Protein AF-Q2XXL5-F1 (afdb_monomer_lite)

pLDDT: mean 90.55, std 13.38, range [51.47, 98.69]

InterPro domains:
  IPR016090 Phospholipase A2-like, central domain [PF05826] (2-80)
  IPR033113 Phospholipase A2, histidine active site [PS00118] (14-21)
  IPR036444 Phospholipase A2 domain superfamily [G3DSA:1.20.90.10] (1-93)
  IPR036444 Phospholipase A2 domain superfamily [SSF48619] (2-85)

Sequence (93 aa):
DFSDLGAFQGPDSCCQQHDQCSVQITALQRKHGIFNLRPYTISHCDCDTRFRTCLMDLNDTIADFIGTTYFSVLQIPCFYLEESDEACLEWSW

Structure (mmCIF, N/CA/C/O backbone):
data_AF-Q2XXL5-F1
#
_entry.id   AF-Q2XXL5-F1
#
loop_
_atom_site.group_PDB
_atom_site.id
_atom_site.type_symbol
_atom_site.label_atom_id
_atom_site.label_alt_id
_atom_site.label_comp_id
_atom_site.label_asym_id
_atom_site.label_entity_id
_atom_site.label_seq_id
_atom_site.pdbx_PDB_ins_code
_atom_site.Cartn_x
_atom_site.Cartn_y
_atom_site.Cartn_z
_atom_site.occupancy
_atom_site.B_iso_or_equiv
_atom_site.auth_seq_id
_atom_site.auth_comp_id
_atom_site.auth_asym_id
_atom_site.auth_atom_id
_atom_site.pdbx_PDB_model_num
ATOM 1 N N . ASP A 1 1 ? -11.768 4.283 -13.593 1.00 51.47 1 ASP A N 1
ATOM 2 C CA . ASP A 1 1 ? -11.608 4.385 -15.048 1.00 51.47 1 ASP A CA 1
ATOM 3 C C . ASP A 1 1 ? -10.244 3.796 -15.372 1.00 51.47 1 ASP A C 1
ATOM 5 O O . ASP A 1 1 ? -9.259 4.311 -14.862 1.00 51.47 1 ASP A O 1
ATOM 9 N N . PHE A 1 2 ? -10.186 2.650 -16.056 1.00 56.75 2 PHE A N 1
ATOM 10 C CA . PHE A 1 2 ? -8.929 1.917 -16.324 1.00 56.75 2 PHE A CA 1
ATOM 11 C C . PHE A 1 2 ? -8.121 2.533 -17.483 1.00 56.75 2 PHE A C 1
ATOM 13 O O . PHE A 1 2 ? -7.141 1.954 -17.944 1.00 56.75 2 PHE A O 1
ATOM 20 N N . SER A 1 3 ? -8.565 3.677 -18.008 1.00 62.59 3 SER A N 1
ATOM 21 C CA . SER A 1 3 ? -8.053 4.278 -19.240 1.00 62.59 3 SER A CA 1
ATOM 22 C C . SER A 1 3 ? -6.919 5.281 -19.046 1.00 62.59 3 SER A C 1
ATOM 24 O O . SER A 1 3 ? -6.330 5.681 -20.046 1.00 62.59 3 SER A O 1
ATOM 26 N N . ASP A 1 4 ? -6.612 5.690 -17.813 1.00 73.12 4 ASP A N 1
ATOM 27 C CA . ASP A 1 4 ? -5.550 6.664 -17.528 1.00 73.12 4 ASP A CA 1
ATOM 28 C C . ASP A 1 4 ? -4.404 5.990 -16.766 1.00 73.12 4 ASP A C 1
ATOM 30 O O . ASP A 1 4 ? -4.234 6.170 -15.563 1.00 73.12 4 ASP A O 1
ATOM 34 N N . LEU A 1 5 ? -3.679 5.116 -17.471 1.00 78.06 5 LEU A N 1
ATOM 35 C CA . LEU A 1 5 ? -2.469 4.488 -16.946 1.00 78.06 5 LEU A CA 1
ATOM 36 C C . LEU A 1 5 ? -1.274 5.430 -17.125 1.00 78.06 5 LEU A C 1
ATOM 38 O O . LEU A 1 5 ? -1.078 6.016 -18.194 1.00 78.06 5 LEU A O 1
ATOM 42 N N . GLY A 1 6 ? -0.445 5.527 -16.090 1.00 81.88 6 GLY A N 1
ATOM 43 C CA . GLY A 1 6 ? 0.782 6.311 -16.089 1.00 81.88 6 GLY A CA 1
ATOM 44 C C . GLY A 1 6 ? 1.875 5.762 -17.016 1.00 81.88 6 GLY A C 1
ATOM 45 O O . GLY A 1 6 ? 1.702 4.798 -17.763 1.00 81.88 6 GLY A O 1
ATOM 46 N N . ALA A 1 7 ? 3.063 6.372 -16.941 1.00 88.00 7 ALA A N 1
ATOM 47 C CA . ALA A 1 7 ? 4.211 6.010 -17.782 1.00 88.00 7 ALA A CA 1
ATOM 48 C C . ALA A 1 7 ? 4.630 4.530 -17.657 1.00 88.00 7 ALA A C 1
ATOM 50 O O . ALA A 1 7 ? 5.166 3.960 -18.605 1.00 88.00 7 ALA A O 1
ATOM 51 N N . PHE A 1 8 ? 4.356 3.906 -16.508 1.00 93.00 8 PHE A N 1
ATOM 52 C CA . PHE A 1 8 ? 4.624 2.495 -16.236 1.00 93.00 8 PHE A CA 1
ATOM 53 C C . PHE A 1 8 ? 3.309 1.713 -16.190 1.00 93.00 8 PHE A C 1
ATOM 55 O O . PHE A 1 8 ? 2.853 1.311 -15.126 1.00 93.00 8 PHE A O 1
ATOM 62 N N . GLN A 1 9 ? 2.691 1.516 -17.357 1.00 93.50 9 GLN A N 1
ATOM 63 C CA . GLN A 1 9 ? 1.327 0.981 -17.478 1.00 93.50 9 GLN A CA 1
ATOM 64 C C . GLN A 1 9 ? 1.110 -0.361 -16.762 1.00 93.50 9 GLN A C 1
ATOM 66 O O . GLN A 1 9 ? 0.066 -0.563 -16.149 1.00 93.50 9 GLN A O 1
ATOM 71 N N . GLY A 1 10 ? 2.084 -1.276 -16.829 1.00 95.25 10 GLY A N 1
ATOM 72 C CA . GLY A 1 10 ? 2.011 -2.574 -16.151 1.00 95.25 10 GLY A CA 1
ATOM 73 C C . GLY A 1 10 ? 1.935 -2.421 -14.629 1.00 95.25 10 GLY A C 1
ATOM 74 O O . GLY A 1 10 ? 0.912 -2.779 -14.043 1.00 95.25 10 GLY A O 1
ATOM 75 N N . PRO A 1 11 ? 2.971 -1.849 -13.987 1.00 96.75 11 PRO A N 1
ATOM 76 C CA . PRO A 1 11 ? 2.951 -1.602 -12.548 1.00 96.75 11 PRO A CA 1
ATOM 77 C C . PRO A 1 11 ? 1.754 -0.761 -12.091 1.00 96.75 11 PRO A C 1
ATOM 79 O O . PRO A 1 11 ? 1.138 -1.074 -11.075 1.00 96.75 11 PRO A O 1
ATOM 82 N N . ASP A 1 12 ? 1.381 0.261 -12.862 1.00 95.94 12 ASP A N 1
ATOM 83 C CA . ASP A 1 12 ? 0.263 1.146 -12.534 1.00 95.94 12 ASP A CA 1
ATOM 84 C C . ASP A 1 12 ? -1.088 0.415 -12.573 1.00 95.94 12 ASP A C 1
ATOM 86 O O . ASP A 1 12 ? -1.925 0.602 -11.693 1.00 95.94 12 ASP A O 1
ATOM 90 N N . SER A 1 13 ? -1.270 -0.515 -13.516 1.00 96.25 13 SER A N 1
ATOM 91 C CA . SER A 1 13 ? -2.436 -1.404 -13.542 1.00 96.25 13 SER A CA 1
ATOM 92 C C . SER A 1 13 ? -2.514 -2.284 -12.288 1.00 96.25 13 SER A C 1
ATOM 94 O O . SER A 1 13 ? -3.596 -2.438 -11.716 1.00 96.25 13 SER A O 1
ATOM 96 N N . CYS A 1 14 ? -1.383 -2.821 -11.807 1.00 97.69 14 CYS A N 1
ATOM 97 C CA . CYS A 1 14 ? -1.350 -3.581 -10.552 1.00 97.69 14 CYS A CA 1
ATOM 98 C C . CYS A 1 14 ? -1.720 -2.705 -9.343 1.00 97.69 14 CYS A C 1
ATOM 100 O O . CYS A 1 14 ? -2.513 -3.136 -8.504 1.00 97.69 14 CYS A O 1
ATOM 102 N N . CYS A 1 15 ? -1.193 -1.478 -9.266 1.00 96.94 15 CYS A N 1
ATOM 103 C CA . CYS A 1 15 ? -1.520 -0.523 -8.202 1.00 96.94 15 CYS A CA 1
ATOM 104 C C . CYS A 1 15 ? -3.003 -0.133 -8.229 1.00 96.94 15 CYS A C 1
ATOM 106 O O . CYS A 1 15 ? -3.680 -0.198 -7.209 1.00 96.94 15 CYS A O 1
ATOM 108 N N . GLN A 1 16 ? -3.546 0.187 -9.404 1.00 95.69 16 GLN A N 1
ATOM 109 C CA . GLN A 1 16 ? -4.946 0.575 -9.546 1.00 95.69 16 GLN A CA 1
ATOM 110 C C . GLN A 1 16 ? -5.904 -0.561 -9.152 1.00 95.69 16 GLN A C 1
ATOM 112 O O . GLN A 1 16 ? -6.947 -0.308 -8.546 1.00 95.69 16 GLN A O 1
ATOM 117 N N . GLN A 1 17 ? -5.563 -1.814 -9.473 1.00 96.50 17 GLN A N 1
ATOM 118 C CA . GLN A 1 17 ? -6.324 -2.981 -9.018 1.00 96.50 17 GLN A CA 1
ATOM 119 C C . GLN A 1 17 ? -6.250 -3.160 -7.494 1.00 96.50 17 GLN A C 1
ATOM 121 O O . GLN A 1 17 ? -7.256 -3.516 -6.877 1.00 96.50 17 GLN A O 1
ATOM 126 N N . HIS A 1 18 ? -5.089 -2.904 -6.882 1.00 97.94 18 HIS A N 1
ATOM 127 C CA . HIS A 1 18 ? -4.906 -2.962 -5.428 1.00 97.94 18 HIS A CA 1
ATOM 128 C C . HIS A 1 18 ? -5.698 -1.868 -4.699 1.00 97.94 18 HIS A C 1
ATOM 130 O O . HIS A 1 18 ? -6.412 -2.175 -3.746 1.00 97.94 18 HIS A O 1
ATOM 136 N N . ASP A 1 19 ? -5.683 -0.634 -5.206 1.00 96.19 19 ASP A N 1
ATOM 137 C CA . ASP A 1 19 ? -6.409 0.510 -4.631 1.00 96.19 19 ASP A CA 1
ATOM 138 C C . ASP A 1 19 ? -7.939 0.340 -4.662 1.00 96.19 19 ASP A C 1
ATOM 140 O O . ASP A 1 19 ? -8.668 0.947 -3.871 1.00 96.19 19 ASP A O 1
ATOM 144 N N . GLN A 1 20 ? -8.448 -0.500 -5.568 1.00 95.00 20 GLN A N 1
ATOM 145 C CA . GLN A 1 20 ? -9.868 -0.855 -5.663 1.00 95.00 20 GLN A CA 1
ATOM 146 C C . GLN A 1 20 ? -10.280 -1.978 -4.697 1.00 95.00 20 GLN A C 1
ATOM 148 O O . GLN A 1 20 ? -11.408 -2.475 -4.783 1.00 95.00 20 GLN A O 1
ATOM 153 N N . CYS A 1 21 ? -9.406 -2.388 -3.772 1.00 97.12 21 CYS A N 1
ATOM 154 C CA . CYS A 1 21 ? -9.731 -3.398 -2.773 1.00 97.12 21 CYS A CA 1
ATOM 155 C C . CYS A 1 21 ? -11.009 -3.013 -2.003 1.00 97.12 21 CYS A C 1
ATOM 157 O O . CYS A 1 21 ? -11.089 -1.980 -1.335 1.00 97.12 21 CYS A O 1
ATOM 159 N N . SER A 1 22 ? -12.031 -3.872 -2.074 1.00 95.44 22 SER A N 1
ATOM 160 C CA . SER A 1 22 ? -13.334 -3.626 -1.436 1.00 95.44 22 SER A CA 1
ATOM 161 C C . SER A 1 22 ? -13.236 -3.544 0.093 1.00 95.44 22 SER A C 1
ATOM 163 O O . SER A 1 22 ? -14.030 -2.864 0.754 1.00 95.44 22 SER A O 1
ATOM 165 N N . VAL A 1 23 ? -12.243 -4.232 0.657 1.00 95.88 23 VAL A N 1
ATOM 166 C CA . VAL A 1 23 ? -12.006 -4.359 2.091 1.00 95.88 23 VAL A CA 1
ATOM 167 C C . VAL A 1 23 ? -10.649 -3.745 2.423 1.00 95.88 23 VAL A C 1
ATOM 169 O O . VAL A 1 23 ? -9.613 -4.399 2.401 1.00 95.88 23 VAL A O 1
ATOM 172 N N . GLN A 1 24 ? -10.682 -2.455 2.745 1.00 97.50 24 GLN A N 1
ATOM 173 C CA . GLN A 1 24 ? -9.530 -1.681 3.196 1.00 97.50 24 GLN A CA 1
ATOM 174 C C . GLN A 1 24 ? -9.916 -0.710 4.315 1.00 97.50 24 GLN A C 1
ATOM 176 O O . GLN A 1 24 ? -11.099 -0.380 4.491 1.00 97.50 24 GLN A O 1
ATOM 181 N N . ILE A 1 25 ? -8.910 -0.247 5.055 1.00 98.00 25 ILE A N 1
ATOM 182 C CA . ILE A 1 25 ? -9.028 0.743 6.128 1.00 98.00 25 ILE A CA 1
ATOM 183 C C . ILE A 1 25 ? -8.001 1.840 5.863 1.00 98.00 25 ILE A C 1
ATOM 185 O O . ILE A 1 25 ? -6.793 1.608 5.958 1.00 98.00 25 ILE A O 1
ATOM 189 N N . THR A 1 26 ? -8.468 3.037 5.519 1.00 97.94 26 THR A N 1
ATOM 190 C CA . THR A 1 26 ? -7.581 4.160 5.194 1.00 97.94 26 THR A CA 1
ATOM 191 C C . THR A 1 26 ? -6.855 4.685 6.435 1.00 97.94 26 THR A C 1
ATOM 193 O O . THR A 1 26 ? -7.141 4.289 7.570 1.00 97.94 26 THR A O 1
ATOM 196 N N . ALA A 1 27 ? -5.873 5.562 6.221 1.00 97.94 27 ALA A N 1
ATOM 197 C CA . ALA A 1 27 ? -5.107 6.174 7.300 1.00 97.94 27 ALA A CA 1
ATOM 198 C C . ALA A 1 27 ? -6.024 6.839 8.341 1.00 97.94 27 ALA A C 1
ATOM 200 O O . ALA A 1 27 ? -6.929 7.598 7.992 1.00 97.94 27 ALA A O 1
ATOM 201 N N . LEU A 1 28 ? -5.767 6.570 9.624 1.00 97.62 28 LEU A N 1
ATOM 202 C CA . LEU A 1 28 ? -6.508 7.118 10.767 1.00 97.62 28 LEU A CA 1
ATOM 203 C C . LEU A 1 28 ? -8.014 6.793 10.763 1.00 97.62 28 LEU A C 1
ATOM 205 O O . LEU A 1 28 ? -8.796 7.449 11.454 1.00 97.62 28 LEU A O 1
ATOM 209 N N . GLN A 1 29 ? -8.436 5.769 10.018 1.00 97.94 29 GLN A N 1
ATOM 210 C CA . GLN A 1 29 ? -9.827 5.332 9.951 1.00 97.94 29 GLN A CA 1
ATOM 211 C C . GLN A 1 29 ? -10.099 4.169 10.915 1.00 97.94 29 GLN A C 1
ATOM 213 O O . GLN A 1 29 ? -9.253 3.300 11.142 1.00 97.94 29 GLN A O 1
ATOM 218 N N . ARG A 1 30 ? -11.321 4.126 11.464 1.00 96.62 30 ARG A N 1
ATOM 219 C CA . ARG A 1 30 ? -11.868 2.960 12.171 1.00 96.62 30 ARG A CA 1
ATOM 220 C C . ARG A 1 30 ? -12.904 2.255 11.298 1.00 96.62 30 ARG A C 1
ATOM 222 O O . ARG A 1 30 ? -13.878 2.881 10.887 1.00 96.62 30 ARG A O 1
ATOM 229 N N . LYS A 1 31 ? -12.710 0.962 11.037 1.00 94.94 31 LYS A N 1
ATOM 230 C CA . LYS A 1 31 ? -13.621 0.114 10.252 1.00 94.94 31 LYS A CA 1
ATOM 231 C C . LYS A 1 31 ? -13.441 -1.344 10.680 1.00 94.94 31 LYS A C 1
ATOM 233 O O . LYS A 1 31 ? -12.358 -1.710 11.118 1.00 94.94 31 LYS A O 1
ATOM 238 N N . HIS A 1 32 ? -14.484 -2.168 10.579 1.00 91.94 32 HIS A N 1
ATOM 239 C CA . HIS A 1 32 ? -14.414 -3.603 10.911 1.00 91.94 32 HIS A CA 1
ATOM 240 C C . HIS A 1 32 ? -13.870 -3.904 12.327 1.00 91.94 32 HIS A C 1
ATOM 242 O O . HIS A 1 32 ? -13.122 -4.850 12.524 1.00 91.94 32 HIS A O 1
ATOM 248 N N . GLY A 1 33 ? -14.161 -3.043 13.311 1.00 91.06 33 GLY A N 1
ATOM 249 C CA . GLY A 1 33 ? -13.613 -3.168 14.672 1.00 91.06 33 GLY A CA 1
ATOM 250 C C . GLY A 1 33 ? -12.136 -2.766 14.827 1.00 91.06 33 GLY A C 1
ATOM 251 O O . GLY A 1 33 ? -11.665 -2.598 15.950 1.00 91.06 33 GLY A O 1
ATOM 252 N N . ILE A 1 34 ? -11.420 -2.503 13.732 1.00 92.75 34 ILE A N 1
ATOM 253 C CA . ILE A 1 34 ? -9.992 -2.165 13.709 1.00 92.75 34 ILE A CA 1
ATOM 254 C C . ILE A 1 34 ? -9.813 -0.648 13.575 1.00 92.75 34 ILE A C 1
ATOM 256 O O . ILE A 1 34 ? -10.546 0.022 12.845 1.00 92.75 34 ILE A O 1
ATOM 260 N N . PHE A 1 35 ? -8.820 -0.090 14.273 1.00 96.19 35 PHE A N 1
ATOM 261 C CA . PHE A 1 35 ? -8.385 1.296 14.087 1.00 96.19 35 PHE A CA 1
ATOM 262 C C . PHE A 1 35 ? -7.006 1.350 13.454 1.00 96.19 35 PHE A C 1
ATOM 264 O O . PHE A 1 35 ? -6.014 0.956 14.071 1.00 96.19 35 PHE A O 1
ATOM 271 N N . ASN A 1 36 ? -6.944 1.862 12.228 1.00 97.56 36 ASN A N 1
ATOM 272 C CA . ASN A 1 36 ? -5.692 2.005 11.514 1.00 97.56 36 ASN A CA 1
ATOM 273 C C . ASN A 1 36 ? -4.967 3.292 11.943 1.00 97.56 36 ASN A C 1
ATOM 275 O O . ASN A 1 36 ? -5.133 4.349 11.346 1.00 97.56 36 ASN A O 1
ATOM 279 N N . LEU A 1 37 ? -4.129 3.196 12.977 1.00 97.19 37 LEU A N 1
ATOM 280 C CA . LEU A 1 37 ? -3.274 4.300 13.440 1.00 97.19 37 LEU A CA 1
ATOM 281 C C . LEU A 1 37 ? -2.131 4.665 12.471 1.00 97.19 37 LEU A C 1
ATOM 283 O O . LEU A 1 37 ? -1.380 5.600 12.747 1.00 97.19 37 LEU A O 1
ATOM 287 N N . ARG A 1 38 ? -1.948 3.925 11.370 1.00 96.12 38 ARG A N 1
ATOM 288 C CA . ARG A 1 38 ? -0.859 4.171 10.417 1.00 96.12 38 ARG A CA 1
ATOM 289 C C . ARG A 1 38 ? -1.209 5.333 9.486 1.00 96.12 38 ARG A C 1
ATOM 291 O O . ARG A 1 38 ? -2.382 5.527 9.167 1.00 96.12 38 ARG A O 1
ATOM 298 N N . PRO A 1 39 ? -0.203 6.072 8.987 1.00 96.75 39 PRO A N 1
ATOM 299 C CA . PRO A 1 39 ? -0.401 7.149 8.019 1.00 96.75 39 PRO A CA 1
ATOM 300 C C . PRO A 1 39 ? -0.569 6.627 6.577 1.00 96.75 39 PRO A C 1
ATOM 302 O O . PRO A 1 39 ? -0.225 7.318 5.626 1.00 96.75 39 PRO A O 1
ATOM 305 N N . TYR A 1 40 ? -1.050 5.396 6.405 1.00 96.25 40 TYR A N 1
ATOM 306 C CA . TYR A 1 40 ? -1.264 4.744 5.113 1.00 96.25 40 TYR A CA 1
ATOM 307 C C . TYR A 1 40 ? -2.408 3.732 5.218 1.00 96.25 40 TYR A C 1
ATOM 309 O O . TYR A 1 40 ? -2.751 3.290 6.317 1.00 96.25 40 TYR A O 1
ATOM 317 N N . THR A 1 41 ? -3.008 3.382 4.082 1.00 97.56 41 THR A N 1
ATOM 318 C CA . THR A 1 41 ? -4.085 2.387 3.988 1.00 97.56 41 THR A CA 1
ATOM 319 C C . THR A 1 41 ? -3.555 0.980 4.266 1.00 97.56 41 THR A C 1
ATOM 321 O O . THR A 1 41 ? -2.448 0.643 3.857 1.00 97.56 41 THR A O 1
ATOM 324 N N . ILE A 1 42 ? -4.351 0.166 4.960 1.00 97.94 42 ILE A N 1
ATOM 325 C CA . ILE A 1 42 ? -4.151 -1.285 5.060 1.00 97.94 42 ILE A CA 1
ATOM 326 C C . ILE A 1 42 ? -5.309 -1.992 4.353 1.00 97.94 42 ILE A C 1
ATOM 328 O O . ILE A 1 42 ? -6.456 -1.545 4.456 1.00 97.94 42 ILE A O 1
ATOM 332 N N . SER A 1 43 ? -5.014 -3.088 3.662 1.00 98.38 43 SER A N 1
ATOM 333 C CA . SER A 1 43 ? -5.962 -3.811 2.807 1.00 98.38 43 SER A CA 1
ATOM 334 C C . SER A 1 43 ? -6.1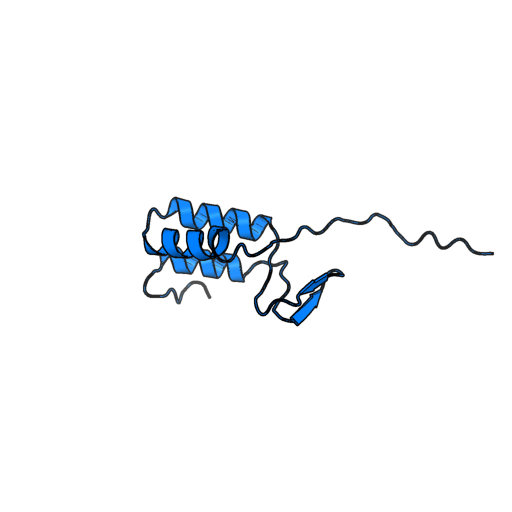41 -5.261 3.260 1.00 98.38 43 SER A C 1
ATOM 336 O O . SER A 1 43 ? -5.392 -5.769 4.101 1.00 98.38 43 SER A O 1
ATOM 338 N N . HIS A 1 44 ? -7.158 -5.937 2.727 1.00 97.88 44 HIS A N 1
ATOM 339 C CA . HIS A 1 44 ? -7.345 -7.366 2.954 1.00 97.88 44 HIS A CA 1
ATOM 340 C C . HIS A 1 44 ? -6.163 -8.171 2.395 1.00 97.88 44 HIS A C 1
ATOM 342 O O . HIS A 1 44 ? -5.657 -7.865 1.314 1.00 97.88 44 HIS A O 1
ATOM 348 N N . CYS A 1 45 ? -5.749 -9.234 3.084 1.00 98.25 45 CYS A N 1
ATOM 349 C CA . CYS A 1 45 ? -4.580 -10.023 2.677 1.00 98.25 45 CYS A CA 1
ATOM 350 C C . CYS A 1 45 ? -4.710 -10.678 1.291 1.00 98.25 45 CYS A C 1
ATOM 352 O O . CYS A 1 45 ? -3.704 -10.875 0.606 1.00 98.25 45 CYS A O 1
ATOM 354 N N . ASP A 1 46 ? -5.931 -10.950 0.828 1.00 98.06 46 ASP A N 1
ATOM 355 C CA . ASP A 1 46 ? -6.157 -11.428 -0.543 1.00 98.06 46 ASP A CA 1
ATOM 356 C C . ASP A 1 46 ? -5.814 -10.367 -1.598 1.00 98.06 46 ASP A C 1
ATOM 358 O O . ASP A 1 46 ? -5.292 -10.705 -2.662 1.00 98.06 46 ASP A O 1
ATOM 362 N N . CYS A 1 47 ? -6.082 -9.086 -1.314 1.00 98.50 47 CYS A N 1
ATOM 363 C CA . CYS A 1 47 ? -5.718 -7.982 -2.203 1.00 98.50 47 CYS A CA 1
ATOM 364 C C . CYS A 1 47 ? -4.193 -7.856 -2.290 1.00 98.50 47 CYS A C 1
ATOM 366 O O . CYS A 1 47 ? -3.648 -7.788 -3.389 1.00 98.50 47 CYS A O 1
ATOM 368 N N . ASP A 1 48 ? -3.501 -7.923 -1.151 1.00 98.62 48 ASP A N 1
ATOM 369 C CA . ASP A 1 48 ? -2.037 -7.861 -1.091 1.00 98.62 48 ASP A CA 1
ATOM 370 C C . ASP A 1 48 ? -1.378 -9.071 -1.770 1.00 98.62 48 ASP A C 1
ATOM 372 O O . ASP A 1 48 ? -0.373 -8.928 -2.466 1.00 98.62 48 ASP A O 1
ATOM 376 N N . THR A 1 49 ? -1.970 -10.262 -1.643 1.00 98.56 49 THR A N 1
ATOM 377 C CA . THR A 1 49 ? -1.494 -11.472 -2.333 1.00 98.56 49 THR A CA 1
ATOM 378 C C . THR A 1 49 ? -1.608 -11.324 -3.848 1.00 98.56 49 THR A C 1
ATOM 380 O O . THR A 1 49 ? -0.634 -11.562 -4.562 1.00 98.56 49 THR A O 1
ATOM 383 N N . ARG A 1 50 ? -2.767 -10.873 -4.350 1.00 98.56 50 ARG A N 1
ATOM 384 C CA . ARG A 1 50 ? -2.967 -10.610 -5.785 1.00 98.56 50 ARG A CA 1
ATOM 385 C C . ARG A 1 50 ? -2.037 -9.518 -6.294 1.00 98.56 50 ARG A C 1
ATOM 387 O O . ARG A 1 50 ? -1.485 -9.662 -7.380 1.00 98.56 50 ARG A O 1
ATOM 394 N N . PHE A 1 51 ? -1.836 -8.464 -5.507 1.00 98.69 51 PHE A N 1
ATOM 395 C CA . PHE A 1 51 ? -0.924 -7.382 -5.850 1.00 98.69 51 PHE A CA 1
ATOM 396 C C . PHE A 1 51 ? 0.510 -7.894 -6.001 1.00 98.69 51 PHE A C 1
ATOM 398 O O . PHE A 1 51 ? 1.155 -7.628 -7.014 1.00 98.69 51 PHE A O 1
ATOM 405 N N . ARG A 1 52 ? 0.978 -8.718 -5.057 1.00 98.56 52 ARG A N 1
ATOM 406 C CA . ARG A 1 52 ? 2.298 -9.349 -5.134 1.00 98.56 52 ARG A CA 1
ATOM 407 C C . ARG A 1 52 ? 2.461 -10.198 -6.392 1.00 98.56 52 ARG A C 1
ATOM 409 O O . ARG A 1 52 ? 3.475 -10.065 -7.072 1.00 98.56 52 ARG A O 1
ATOM 416 N N . THR A 1 53 ? 1.480 -11.047 -6.699 1.00 98.56 53 THR A N 1
ATOM 417 C CA . THR A 1 53 ? 1.504 -11.886 -7.905 1.00 98.56 53 THR A CA 1
ATOM 418 C C . THR A 1 53 ? 1.517 -11.034 -9.172 1.00 98.56 53 THR A C 1
ATOM 420 O O . THR A 1 53 ? 2.373 -11.244 -10.021 1.00 98.56 53 THR A O 1
ATOM 423 N N . CYS A 1 54 ? 0.658 -10.013 -9.252 1.00 98.56 54 CYS A N 1
ATOM 424 C CA . CYS A 1 54 ? 0.607 -9.092 -10.388 1.00 98.56 54 CYS A CA 1
ATOM 425 C C . CYS A 1 54 ? 1.973 -8.449 -10.663 1.00 98.56 54 CYS A C 1
ATOM 427 O O . CYS A 1 54 ? 2.433 -8.454 -11.799 1.00 98.56 54 CYS A O 1
ATOM 429 N N . LEU A 1 55 ? 2.655 -7.953 -9.624 1.00 98.56 55 LEU A N 1
ATOM 430 C CA . LEU A 1 55 ? 3.983 -7.352 -9.773 1.00 98.56 55 LEU A CA 1
ATOM 431 C C . LEU A 1 55 ? 5.044 -8.367 -10.225 1.00 98.56 55 LEU A C 1
ATOM 433 O O . LEU A 1 55 ? 5.861 -8.043 -11.083 1.00 98.56 55 LEU A O 1
ATOM 437 N N . MET A 1 56 ? 5.025 -9.588 -9.679 1.00 97.88 56 MET A N 1
ATOM 438 C CA . MET A 1 56 ? 5.981 -10.645 -10.044 1.00 97.88 56 MET A CA 1
ATOM 439 C C . MET A 1 56 ? 5.823 -11.109 -11.498 1.00 97.88 56 MET A C 1
ATOM 441 O O . MET A 1 56 ? 6.819 -11.422 -12.148 1.00 97.88 56 MET A O 1
ATOM 445 N N . ASP A 1 57 ? 4.597 -11.118 -12.021 1.00 98.19 57 ASP A N 1
ATOM 446 C CA . ASP A 1 57 ? 4.305 -11.583 -13.380 1.00 98.19 57 ASP A CA 1
ATOM 447 C C . ASP A 1 57 ? 4.754 -10.590 -14.472 1.00 98.19 57 ASP A C 1
ATOM 449 O O . ASP A 1 57 ? 4.896 -10.974 -15.634 1.00 98.19 57 ASP A O 1
ATOM 453 N N . LEU A 1 58 ? 5.007 -9.321 -14.123 1.00 97.00 58 LEU A N 1
ATOM 454 C CA . LEU A 1 58 ? 5.402 -8.284 -15.086 1.00 97.00 58 LEU A CA 1
ATOM 455 C C . LEU A 1 58 ? 6.863 -8.381 -15.546 1.00 97.00 58 LEU A C 1
ATOM 457 O O . LEU A 1 58 ? 7.174 -7.880 -16.626 1.00 97.00 58 LEU A O 1
ATOM 461 N N . ASN A 1 59 ? 7.748 -9.002 -14.753 1.00 93.06 59 ASN A N 1
ATOM 462 C CA . ASN A 1 59 ? 9.195 -9.059 -15.014 1.00 93.06 59 ASN A CA 1
ATOM 463 C C . ASN A 1 59 ? 9.781 -7.671 -15.384 1.00 93.06 59 ASN A C 1
ATOM 465 O O . ASN A 1 59 ? 10.468 -7.511 -16.396 1.00 93.06 59 ASN A O 1
ATOM 469 N N . ASP A 1 60 ? 9.448 -6.661 -14.572 1.00 95.56 60 ASP A N 1
ATOM 470 C CA . ASP A 1 60 ? 9.726 -5.237 -14.787 1.00 95.56 60 ASP A CA 1
ATOM 471 C C . ASP A 1 60 ? 10.431 -4.625 -13.563 1.00 95.56 60 ASP A C 1
ATOM 473 O O . ASP A 1 60 ? 10.068 -4.890 -12.417 1.00 95.56 60 ASP A O 1
ATOM 477 N N . THR A 1 61 ? 11.429 -3.767 -13.789 1.00 97.44 61 THR A N 1
ATOM 478 C CA . THR A 1 61 ? 12.259 -3.216 -12.702 1.00 97.44 61 THR A CA 1
ATOM 479 C C . THR A 1 61 ? 11.500 -2.261 -11.781 1.00 97.44 61 THR A C 1
ATOM 481 O O . THR A 1 61 ? 11.833 -2.152 -10.598 1.00 97.44 61 THR A O 1
ATOM 484 N N . ILE A 1 62 ? 10.481 -1.566 -12.293 1.00 97.81 62 ILE A N 1
ATOM 485 C CA . ILE A 1 62 ? 9.623 -0.700 -11.482 1.00 97.81 62 ILE A CA 1
ATOM 486 C C . ILE A 1 62 ? 8.668 -1.558 -10.652 1.00 97.81 62 ILE A C 1
ATOM 488 O O . ILE A 1 62 ? 8.487 -1.271 -9.466 1.00 97.81 62 ILE A O 1
ATOM 492 N N . ALA A 1 63 ? 8.130 -2.643 -11.218 1.00 97.94 63 ALA A N 1
ATOM 493 C CA . ALA A 1 63 ? 7.350 -3.617 -10.457 1.00 97.94 63 ALA A CA 1
ATOM 494 C C . ALA A 1 63 ? 8.164 -4.229 -9.301 1.00 97.94 63 ALA A C 1
ATOM 496 O O . ALA A 1 63 ? 7.679 -4.269 -8.166 1.00 97.94 63 ALA A O 1
ATOM 497 N N . ASP A 1 64 ? 9.422 -4.609 -9.551 1.00 98.38 64 ASP A N 1
ATOM 498 C CA . ASP A 1 64 ? 10.335 -5.136 -8.527 1.00 98.38 64 ASP A CA 1
ATOM 499 C C . ASP A 1 64 ? 10.608 -4.118 -7.412 1.00 98.38 64 ASP A C 1
ATOM 501 O O . ASP A 1 64 ? 10.611 -4.464 -6.222 1.00 98.38 64 ASP A O 1
ATOM 505 N N . PHE A 1 65 ? 10.818 -2.849 -7.776 1.00 98.38 65 PHE A N 1
ATOM 506 C CA . PHE A 1 65 ? 11.018 -1.766 -6.815 1.00 98.38 65 PHE A CA 1
ATOM 507 C C . PHE A 1 65 ? 9.778 -1.547 -5.939 1.00 98.38 65 PHE A C 1
ATOM 509 O O . PHE A 1 65 ? 9.904 -1.451 -4.713 1.00 98.38 65 PHE A O 1
ATOM 516 N N . ILE A 1 66 ? 8.585 -1.505 -6.543 1.00 98.31 66 ILE A N 1
ATOM 517 C CA . ILE A 1 66 ? 7.312 -1.355 -5.824 1.00 98.31 66 ILE A CA 1
ATOM 518 C C . ILE A 1 66 ? 7.106 -2.539 -4.879 1.00 98.31 66 ILE A C 1
ATOM 520 O O . ILE A 1 66 ? 6.874 -2.335 -3.686 1.00 98.31 66 ILE A O 1
ATOM 524 N N . GLY A 1 67 ? 7.2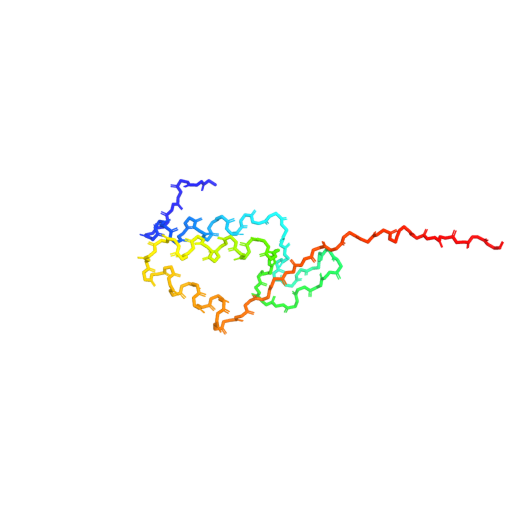62 -3.767 -5.379 1.00 98.25 67 GLY A N 1
ATOM 525 C CA . GLY A 1 67 ? 7.088 -4.982 -4.590 1.00 98.25 67 GLY A CA 1
ATOM 526 C C . GLY A 1 67 ? 8.063 -5.047 -3.415 1.00 98.25 67 GLY A C 1
ATOM 527 O O . GLY A 1 67 ? 7.659 -5.291 -2.278 1.00 98.25 67 GLY A O 1
ATOM 528 N N . THR A 1 68 ? 9.342 -4.747 -3.649 1.00 98.56 68 THR A N 1
ATOM 529 C CA . THR A 1 68 ? 10.355 -4.699 -2.584 1.00 98.56 68 THR A CA 1
ATOM 530 C C . THR A 1 68 ? 10.022 -3.632 -1.544 1.00 98.56 68 THR A C 1
ATOM 532 O O . THR A 1 68 ? 10.099 -3.891 -0.340 1.00 98.56 68 THR A O 1
ATOM 535 N N . THR A 1 69 ? 9.617 -2.441 -1.986 1.00 98.44 69 THR A N 1
ATOM 536 C CA . THR A 1 69 ? 9.276 -1.338 -1.082 1.00 98.44 69 THR A CA 1
ATOM 537 C C . THR A 1 69 ? 8.071 -1.695 -0.212 1.00 98.44 69 THR A C 1
ATOM 539 O O . THR A 1 69 ? 8.142 -1.564 1.009 1.00 98.44 69 THR A O 1
ATOM 542 N N . TYR A 1 70 ? 6.996 -2.205 -0.813 1.00 98.50 70 TYR A N 1
ATOM 543 C CA . TYR A 1 70 ? 5.753 -2.533 -0.116 1.00 98.50 70 TYR A CA 1
ATOM 544 C C . TYR A 1 70 ? 5.924 -3.722 0.848 1.00 98.50 70 TYR A C 1
ATOM 546 O O . TYR A 1 70 ? 5.624 -3.609 2.040 1.00 98.50 70 TYR A O 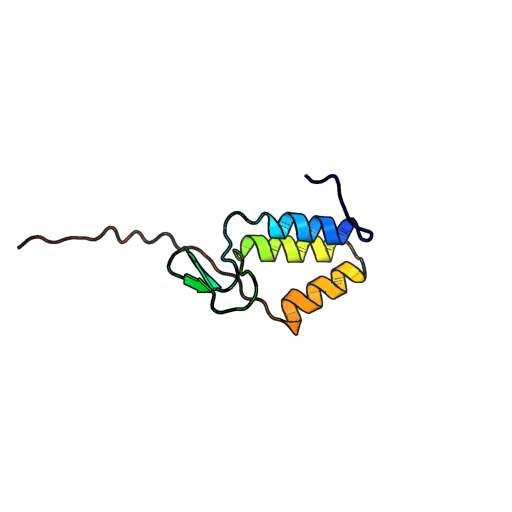1
ATOM 554 N N . PHE A 1 71 ? 6.448 -4.851 0.355 1.00 98.31 71 PHE A N 1
ATOM 555 C CA . PHE A 1 71 ? 6.449 -6.122 1.090 1.00 98.31 71 PHE A CA 1
ATOM 556 C C . PHE A 1 71 ? 7.692 -6.347 1.960 1.00 98.31 71 PHE A C 1
ATOM 558 O O . PHE A 1 71 ? 7.599 -7.057 2.961 1.00 98.31 71 PHE A O 1
ATOM 565 N N . SER A 1 72 ? 8.844 -5.760 1.614 1.00 97.62 72 SER A N 1
ATOM 566 C CA . SER A 1 72 ? 10.114 -6.030 2.310 1.00 97.62 72 SER A CA 1
ATOM 567 C C . SER A 1 72 ? 10.609 -4.852 3.146 1.00 97.62 72 SER A C 1
ATOM 569 O O . SER A 1 72 ? 11.086 -5.072 4.257 1.00 97.62 72 SER A O 1
ATOM 571 N N . VAL A 1 73 ? 10.509 -3.619 2.633 1.00 98.06 73 VAL A N 1
ATOM 572 C CA . VAL A 1 73 ? 11.013 -2.415 3.323 1.00 98.06 73 VAL A CA 1
ATOM 573 C C . VAL A 1 73 ? 9.982 -1.859 4.299 1.00 98.06 73 VAL A C 1
ATOM 575 O O . VAL A 1 73 ? 10.282 -1.696 5.478 1.00 98.06 73 VAL A O 1
ATOM 578 N N . LEU A 1 74 ? 8.774 -1.558 3.816 1.00 96.88 74 LEU A N 1
ATOM 579 C CA . LEU A 1 74 ? 7.704 -1.000 4.644 1.00 96.88 74 LEU A CA 1
ATOM 580 C C . LEU A 1 74 ? 6.960 -2.075 5.435 1.00 96.88 74 LEU A C 1
ATOM 582 O O . LEU A 1 74 ? 6.405 -1.763 6.487 1.00 96.88 74 LEU A O 1
ATOM 586 N N . GLN A 1 75 ? 6.956 -3.313 4.927 1.00 97.25 75 GLN A N 1
ATOM 587 C CA . GLN A 1 75 ? 6.251 -4.452 5.518 1.00 97.25 75 GLN A CA 1
ATOM 588 C C . GLN A 1 75 ? 4.803 -4.086 5.870 1.00 97.25 75 GLN A C 1
ATOM 590 O O . GLN A 1 75 ? 4.356 -4.279 7.005 1.00 97.25 75 GLN A O 1
ATOM 595 N N . ILE A 1 76 ? 4.093 -3.484 4.907 1.00 97.19 76 ILE A N 1
ATOM 596 C CA . ILE A 1 76 ? 2.723 -3.014 5.126 1.00 97.19 76 ILE A CA 1
ATOM 597 C C . ILE A 1 76 ? 1.863 -4.216 5.544 1.00 97.19 76 ILE A C 1
ATOM 599 O O . ILE A 1 76 ? 1.822 -5.215 4.824 1.00 97.19 76 ILE A O 1
ATOM 603 N N . PRO A 1 77 ? 1.215 -4.169 6.724 1.00 96.81 77 PRO A N 1
ATOM 604 C CA . PRO A 1 77 ? 0.409 -5.281 7.190 1.00 96.81 77 PRO A CA 1
ATOM 605 C C . PRO A 1 77 ? -0.934 -5.311 6.460 1.00 96.81 77 PRO A C 1
ATOM 607 O O . PRO A 1 77 ? -1.543 -4.270 6.214 1.00 96.81 77 PRO A O 1
ATOM 610 N N . CYS A 1 78 ? -1.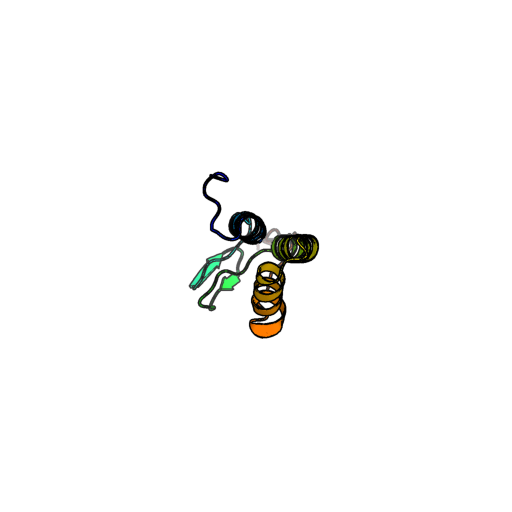429 -6.519 6.226 1.00 97.62 78 CYS A N 1
ATOM 611 C CA . CYS A 1 78 ? -2.782 -6.782 5.759 1.00 97.62 78 CYS A CA 1
ATOM 612 C C . CYS A 1 78 ? -3.632 -7.393 6.886 1.00 97.62 78 CYS A C 1
ATOM 614 O O . CYS A 1 78 ? -3.111 -7.747 7.949 1.00 97.62 78 CYS A O 1
ATOM 616 N N . PHE A 1 79 ? -4.941 -7.515 6.671 1.00 96.38 79 PHE A N 1
ATOM 617 C CA . PHE A 1 79 ? -5.853 -8.134 7.639 1.00 96.38 79 PHE A CA 1
ATOM 618 C C . PHE A 1 79 ? -6.821 -9.123 6.983 1.00 96.38 79 PHE A C 1
ATOM 620 O O . PHE A 1 79 ? -7.086 -9.046 5.783 1.00 96.38 79 PHE A O 1
ATOM 627 N N . TYR A 1 80 ? -7.365 -10.026 7.797 1.00 94.44 80 TYR A N 1
ATOM 628 C CA . TYR A 1 80 ? -8.520 -10.856 7.462 1.00 94.44 80 TYR A CA 1
ATOM 629 C C . TYR A 1 80 ? -9.729 -10.389 8.269 1.00 94.44 80 TYR A C 1
ATOM 631 O O . TYR A 1 80 ? -9.583 -9.845 9.366 1.00 94.44 80 TYR A O 1
ATOM 639 N N . LEU A 1 81 ? -10.920 -10.590 7.715 1.00 90.38 81 LEU A N 1
ATOM 640 C CA . LEU A 1 81 ? -12.165 -10.483 8.462 1.00 90.38 81 LEU A CA 1
ATOM 641 C C . LEU A 1 81 ? -12.587 -11.895 8.852 1.00 90.38 81 LEU A C 1
ATOM 643 O O . LEU A 1 81 ? -12.819 -12.718 7.972 1.00 90.38 81 LEU A O 1
ATOM 647 N N . GLU A 1 82 ? -12.672 -12.175 10.148 1.00 81.50 82 GLU A N 1
ATOM 648 C CA . GLU A 1 82 ? -13.303 -13.407 10.617 1.00 81.50 82 GLU A CA 1
ATOM 649 C C . GLU A 1 82 ? -14.800 -13.159 10.799 1.00 81.50 82 GLU A C 1
ATOM 651 O O . GLU A 1 82 ? -15.207 -12.151 11.385 1.00 81.50 82 GLU A O 1
ATOM 656 N N . GLU A 1 83 ? -15.626 -14.063 10.278 1.00 69.88 83 GLU A N 1
ATOM 657 C CA . GLU A 1 83 ? -17.047 -14.080 10.604 1.00 69.88 83 GLU A CA 1
ATOM 658 C C . GLU A 1 83 ? -17.189 -14.587 12.042 1.00 69.88 83 GLU A C 1
ATOM 660 O O . GLU A 1 83 ? -16.932 -15.751 12.337 1.00 69.88 83 GLU A O 1
ATOM 665 N N . SER A 1 84 ? -17.545 -13.697 12.968 1.00 64.81 84 SER A N 1
ATOM 666 C CA . SER A 1 84 ? -17.875 -14.096 14.332 1.00 64.81 84 SER A CA 1
ATOM 667 C C . SER A 1 84 ? -19.339 -14.540 14.389 1.00 64.81 84 SER A C 1
ATOM 669 O O . SER A 1 84 ? -20.232 -13.695 14.308 1.00 64.81 84 SER A O 1
ATOM 671 N N . ASP A 1 85 ? -19.584 -15.832 14.615 1.00 58.06 85 ASP A N 1
ATOM 672 C CA . ASP A 1 85 ? -20.910 -16.394 14.944 1.00 58.06 85 ASP A CA 1
ATOM 673 C C . ASP A 1 85 ? -21.401 -16.006 16.356 1.00 58.06 85 ASP A C 1
ATOM 675 O O . ASP A 1 85 ? -22.414 -16.514 16.842 1.00 58.06 85 ASP A O 1
ATOM 679 N N . GLU A 1 86 ? -20.711 -15.090 17.043 1.00 60.75 86 GLU A N 1
ATOM 680 C CA . GLU A 1 86 ? -21.141 -14.534 18.326 1.00 60.75 86 GLU A CA 1
ATOM 681 C C . GLU A 1 86 ? -22.293 -13.538 18.117 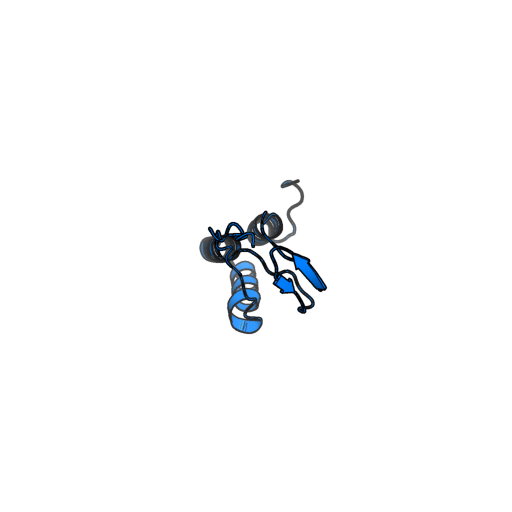1.00 60.75 86 GLU A C 1
ATOM 683 O O . GLU A 1 86 ? -22.194 -12.339 18.378 1.00 60.75 86 GLU A O 1
ATOM 688 N N . ALA A 1 87 ? -23.437 -14.048 17.659 1.00 58.88 87 ALA A N 1
ATOM 689 C CA . ALA A 1 87 ? -24.708 -13.440 18.000 1.00 58.88 87 ALA A CA 1
ATOM 690 C C . ALA A 1 87 ? -24.733 -13.315 19.528 1.00 58.88 87 ALA A C 1
ATOM 692 O O . ALA A 1 87 ? -24.584 -14.318 20.227 1.00 58.88 87 ALA A O 1
ATOM 693 N N . CYS A 1 88 ? -24.873 -12.091 20.044 1.00 63.62 88 CYS A N 1
ATOM 694 C CA . CYS A 1 88 ? -25.055 -11.841 21.469 1.00 63.62 88 CYS A CA 1
ATOM 695 C C . CYS A 1 88 ? -26.106 -12.814 22.022 1.00 63.62 88 CYS A C 1
ATOM 697 O O . CYS A 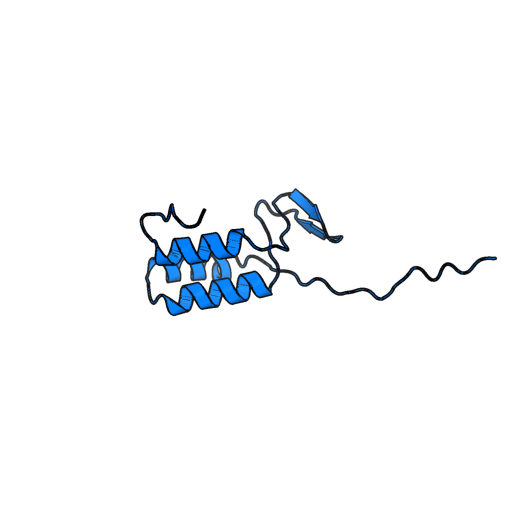1 88 ? -27.301 -12.634 21.785 1.00 63.62 88 CYS A O 1
ATOM 699 N N . LEU A 1 89 ? -25.677 -13.842 22.760 1.00 64.31 89 LEU A N 1
ATOM 700 C CA . LEU A 1 89 ? -26.578 -14.636 23.583 1.00 64.31 89 LEU A CA 1
ATOM 701 C C . LEU A 1 89 ? -26.913 -13.781 24.802 1.00 64.31 89 LEU A C 1
ATOM 703 O O . LEU A 1 89 ? -26.296 -13.881 25.862 1.00 64.31 89 LEU A O 1
ATOM 707 N N . GLU A 1 90 ? -27.860 -12.873 24.601 1.00 56.22 90 GLU A N 1
ATOM 708 C CA . GLU A 1 90 ? -28.514 -12.146 25.671 1.00 56.22 90 GLU A CA 1
ATOM 709 C C . GLU A 1 90 ? -29.360 -13.156 26.454 1.00 56.22 90 GLU A C 1
ATOM 711 O O . GLU A 1 90 ? -30.425 -13.587 26.016 1.00 56.22 90 GLU A O 1
ATOM 716 N N . TRP A 1 91 ? -28.855 -13.591 27.606 1.00 65.56 91 TRP A N 1
ATOM 717 C CA . TRP A 1 91 ? -29.670 -14.314 28.574 1.00 65.56 91 TRP A CA 1
ATOM 718 C C . TRP A 1 91 ? -30.401 -13.284 29.436 1.00 65.56 91 TRP A C 1
ATOM 720 O O . TRP A 1 91 ? -29.777 -12.461 30.105 1.00 65.56 91 TRP A O 1
ATOM 730 N N . SER A 1 92 ? -31.731 -13.315 29.395 1.00 59.75 92 SER A N 1
ATOM 731 C CA . SER A 1 92 ? -32.605 -12.537 30.274 1.00 59.75 92 SER A CA 1
ATOM 732 C C . SER A 1 92 ? -32.757 -13.205 31.648 1.00 59.75 92 SER A C 1
ATOM 734 O O . SER A 1 92 ? -32.830 -14.430 31.694 1.00 59.75 92 SER A O 1
ATOM 736 N N . TRP A 1 93 ? -32.845 -12.361 32.689 1.00 56.66 93 TRP A N 1
ATOM 737 C CA . TRP A 1 93 ? -33.047 -12.594 34.138 1.00 56.66 93 TRP A CA 1
ATOM 738 C C . TRP A 1 93 ? -33.307 -14.019 34.643 1.00 56.66 93 TRP A C 1
ATOM 740 O O . TRP A 1 93 ? -34.350 -14.609 34.284 1.00 56.66 93 TRP A O 1
#

Foldseek 3Di:
DLPDADPCNQLSSLVVQLVPAPAKAADQGDDLNDGRVDNGMAGAVVSVVSSLVSLVVVPDPVSVVVNCCDCPVVVRDHDDRDDDPCPPPDDDD

Organism: Varanus varius (NCBI:txid8559)

Secondary structure (DSSP, 8-state):
-TT---SSHHHHHHHHHHHT-SSEE-TT-EETTEE--SSS-EEBHHHHHHHHHHHHHT--HHHHHHHIIIIIIS----B--------------

Radius of gyration: 17.15 Å; chains: 1; bounding box: 45×24×53 Å